Protein AF-A0A2V3IE99-F1 (afdb_monomer)

Structure (mmCIF, N/CA/C/O backbone):
data_AF-A0A2V3IE99-F1
#
_entry.id   AF-A0A2V3IE99-F1
#
loop_
_atom_site.group_PDB
_atom_site.id
_atom_site.type_symbol
_atom_site.label_atom_id
_atom_site.label_alt_id
_atom_site.label_comp_id
_atom_site.label_asym_id
_atom_site.label_entity_id
_atom_site.label_seq_id
_atom_site.pdbx_PDB_ins_code
_atom_site.Cartn_x
_atom_site.Cartn_y
_atom_site.Cartn_z
_atom_site.occupancy
_atom_site.B_iso_or_equiv
_atom_site.auth_seq_id
_atom_site.auth_comp_id
_atom_site.auth_asym_id
_atom_site.auth_atom_id
_atom_site.pdbx_PDB_model_num
ATOM 1 N N . MET A 1 1 ? 14.591 -13.884 -12.142 1.00 89.19 1 MET A N 1
ATOM 2 C CA . MET A 1 1 ? 15.576 -12.798 -11.941 1.00 89.19 1 MET A CA 1
ATOM 3 C C . MET A 1 1 ? 14.823 -11.550 -11.513 1.00 89.19 1 MET A C 1
ATOM 5 O O . MET A 1 1 ? 13.738 -11.332 -12.037 1.00 89.19 1 MET A O 1
ATOM 9 N N . THR A 1 2 ? 15.370 -10.765 -10.587 1.00 94.44 2 THR A N 1
ATOM 10 C CA . THR A 1 2 ? 14.828 -9.466 -10.151 1.00 94.44 2 THR A CA 1
ATOM 11 C C . THR A 1 2 ? 15.931 -8.410 -10.246 1.00 94.44 2 THR A C 1
ATOM 13 O O . THR A 1 2 ? 17.112 -8.740 -10.157 1.00 94.44 2 THR A O 1
ATOM 16 N N . THR A 1 3 ? 15.567 -7.153 -10.496 1.00 94.56 3 THR A N 1
ATOM 17 C CA . THR A 1 3 ? 16.502 -6.020 -10.496 1.00 94.56 3 THR A CA 1
ATOM 18 C C . THR A 1 3 ? 15.743 -4.740 -10.170 1.00 94.56 3 THR A C 1
ATOM 20 O O . THR A 1 3 ? 14.619 -4.570 -10.636 1.00 94.56 3 THR A O 1
ATOM 23 N N . ASN A 1 4 ? 16.376 -3.839 -9.419 1.00 93.69 4 ASN A N 1
ATOM 24 C CA . ASN A 1 4 ? 15.880 -2.474 -9.215 1.00 93.69 4 ASN A CA 1
ATOM 25 C C . ASN A 1 4 ? 16.370 -1.519 -10.319 1.00 93.69 4 ASN A C 1
ATOM 27 O O . ASN A 1 4 ? 15.838 -0.428 -10.472 1.00 93.69 4 ASN A O 1
ATOM 31 N N . HIS A 1 5 ? 17.390 -1.929 -11.082 1.00 93.00 5 HIS A N 1
ATOM 32 C CA . HIS A 1 5 ? 18.068 -1.110 -12.087 1.00 93.00 5 HIS A CA 1
ATOM 33 C C . HIS A 1 5 ? 18.099 -1.851 -13.426 1.00 93.00 5 HIS A C 1
ATOM 35 O O . HIS A 1 5 ? 19.100 -2.483 -13.785 1.00 93.00 5 HIS A O 1
ATOM 41 N N . MET A 1 6 ? 16.973 -1.852 -14.147 1.00 91.62 6 MET A N 1
ATOM 42 C CA . MET A 1 6 ? 16.871 -2.520 -15.452 1.00 91.62 6 MET A CA 1
ATOM 43 C C . MET A 1 6 ? 17.767 -1.851 -16.504 1.00 91.62 6 MET A C 1
ATOM 45 O O . MET A 1 6 ? 18.299 -2.536 -17.374 1.00 91.62 6 MET A O 1
ATOM 49 N N . GLU A 1 7 ? 17.991 -0.544 -16.391 1.00 92.31 7 GLU A N 1
ATOM 50 C CA . GLU A 1 7 ? 18.817 0.269 -17.286 1.00 92.31 7 GLU A CA 1
ATOM 51 C C . GLU A 1 7 ? 20.304 -0.103 -17.264 1.00 92.31 7 GLU A C 1
ATOM 53 O O . GLU A 1 7 ? 21.033 0.199 -18.204 1.00 92.31 7 GLU A O 1
ATOM 58 N N . ARG A 1 8 ? 20.758 -0.777 -16.200 1.00 93.69 8 ARG A N 1
ATOM 59 C CA . ARG A 1 8 ? 22.151 -1.223 -16.049 1.00 93.69 8 ARG A CA 1
ATOM 60 C C . ARG A 1 8 ? 22.391 -2.632 -16.585 1.00 93.69 8 ARG A C 1
ATOM 62 O O . ARG A 1 8 ? 23.527 -3.097 -16.565 1.00 93.69 8 ARG A O 1
ATOM 69 N N . LEU A 1 9 ? 21.340 -3.334 -17.016 1.00 92.56 9 LEU A N 1
ATOM 70 C CA . LEU A 1 9 ? 21.465 -4.693 -17.533 1.00 92.56 9 LEU A CA 1
ATOM 71 C C . LEU A 1 9 ? 21.887 -4.694 -19.001 1.00 92.56 9 LEU A C 1
ATOM 73 O O . LEU A 1 9 ? 21.325 -3.988 -19.835 1.00 92.56 9 LEU A O 1
ATOM 77 N N . GLU A 1 10 ? 22.832 -5.571 -19.330 1.00 94.12 10 GLU A N 1
ATOM 78 C CA . GLU A 1 10 ? 23.215 -5.829 -20.713 1.00 94.12 10 GLU A CA 1
ATOM 79 C C . GLU A 1 10 ? 22.040 -6.440 -21.497 1.00 94.12 10 GLU A C 1
ATOM 81 O O .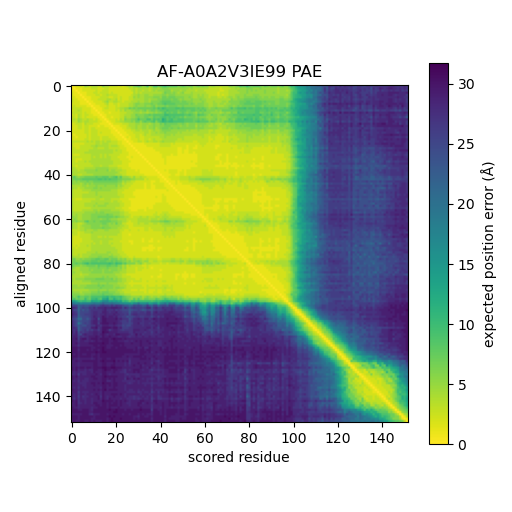 GLU A 1 10 ? 21.368 -7.371 -21.037 1.00 94.12 10 GLU A O 1
ATOM 86 N N . SER A 1 11 ? 21.820 -5.969 -22.726 1.00 91.12 11 SER A N 1
ATOM 87 C CA . SER A 1 11 ? 20.744 -6.454 -23.601 1.00 91.12 11 SER A CA 1
ATOM 88 C C . SER A 1 11 ? 20.835 -7.962 -23.876 1.00 91.12 11 SER A C 1
ATOM 90 O O . 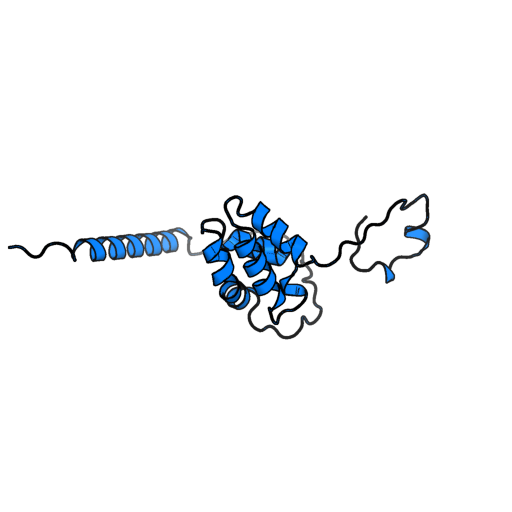SER A 1 11 ? 19.809 -8.647 -23.947 1.00 91.12 11 SER A O 1
ATOM 92 N N . ALA A 1 12 ? 22.053 -8.509 -23.949 1.00 92.62 12 ALA A N 1
ATOM 93 C CA . ALA A 1 12 ? 22.298 -9.935 -24.136 1.00 92.62 12 ALA A CA 1
ATOM 94 C C . ALA A 1 12 ? 21.798 -10.792 -22.963 1.00 92.62 12 ALA A C 1
ATOM 96 O O . ALA A 1 12 ? 21.485 -11.967 -23.166 1.00 92.62 12 ALA A O 1
ATOM 97 N N . LEU A 1 13 ? 21.691 -10.231 -21.752 1.00 91.69 13 LEU A N 1
ATOM 98 C CA . LEU A 1 13 ? 21.189 -10.940 -20.576 1.00 91.69 13 LEU A CA 1
ATOM 99 C C . LEU A 1 13 ? 19.662 -11.088 -20.599 1.00 91.69 13 LEU A C 1
ATOM 101 O O . LEU A 1 13 ? 19.139 -12.098 -20.136 1.00 91.69 13 LEU A O 1
ATOM 105 N N . ILE A 1 14 ? 18.955 -10.112 -21.173 1.00 93.19 14 ILE A N 1
ATOM 106 C CA . ILE A 1 14 ? 17.487 -10.024 -21.136 1.00 93.19 14 ILE A CA 1
ATOM 107 C C . ILE A 1 14 ? 16.799 -10.434 -22.445 1.00 93.19 14 ILE A C 1
ATOM 109 O O . ILE A 1 14 ? 15.573 -10.359 -22.535 1.00 93.19 14 ILE A O 1
ATOM 113 N N . ARG A 1 15 ? 17.550 -10.837 -23.477 1.00 92.75 15 ARG A N 1
ATOM 114 C CA . ARG A 1 15 ? 16.985 -11.272 -24.766 1.00 92.75 15 ARG A CA 1
ATOM 115 C C . ARG A 1 15 ? 16.103 -12.526 -24.638 1.00 92.75 15 ARG A C 1
ATOM 117 O O . ARG A 1 15 ? 16.242 -13.309 -23.694 1.00 92.75 15 ARG A O 1
ATOM 124 N N . GLY A 1 16 ? 15.254 -12.748 -25.643 1.00 93.81 16 GLY A N 1
ATOM 125 C CA . GLY A 1 16 ? 14.422 -13.953 -25.745 1.00 93.81 16 GLY A CA 1
ATOM 126 C C . GLY A 1 16 ? 15.254 -15.240 -25.677 1.00 93.81 16 GLY A C 1
ATOM 127 O O . GLY A 1 16 ? 16.368 -15.300 -26.216 1.00 93.81 16 GLY A O 1
ATOM 128 N N . GLY A 1 17 ? 14.737 -16.238 -24.955 1.00 93.81 17 GLY A N 1
ATOM 129 C CA . GLY A 1 17 ? 15.443 -17.480 -24.629 1.00 93.81 17 GLY A CA 1
ATOM 130 C C . GLY A 1 17 ? 16.324 -17.412 -23.374 1.00 93.81 17 GLY A C 1
ATOM 131 O O . GLY A 1 17 ? 16.842 -18.440 -22.950 1.00 93.81 17 GLY A O 1
ATOM 132 N N . ARG A 1 18 ? 16.506 -16.229 -22.766 1.00 94.38 18 ARG A N 1
ATOM 133 C CA . ARG A 1 18 ? 17.058 -16.077 -21.403 1.00 94.38 18 ARG A CA 1
ATOM 134 C C . ARG A 1 18 ? 16.017 -15.531 -20.431 1.00 94.38 18 ARG A C 1
ATOM 136 O O . ARG A 1 18 ? 15.906 -16.022 -19.312 1.00 94.38 18 ARG A O 1
ATOM 143 N N . VAL A 1 19 ? 15.262 -14.518 -20.861 1.00 94.12 19 VAL A N 1
ATOM 144 C CA . VAL A 1 19 ? 14.149 -13.936 -20.101 1.00 94.12 19 VAL A CA 1
ATOM 145 C C . VAL A 1 19 ? 12.944 -13.795 -21.025 1.00 94.12 19 VAL A C 1
ATOM 147 O O . VAL A 1 19 ? 12.944 -12.947 -21.915 1.00 94.12 19 VAL A O 1
ATOM 150 N N . ASP A 1 20 ? 11.908 -14.600 -20.792 1.00 93.88 20 ASP A N 1
ATOM 151 C CA . ASP A 1 20 ? 10.737 -14.655 -21.680 1.00 93.88 20 ASP A CA 1
ATOM 152 C C . ASP A 1 20 ? 9.610 -13.701 -21.267 1.00 93.88 20 ASP A C 1
ATOM 154 O O . ASP A 1 20 ? 8.803 -13.285 -22.096 1.00 93.88 20 ASP A O 1
ATOM 158 N N . ARG A 1 21 ? 9.540 -13.331 -19.983 1.00 94.00 21 ARG A N 1
ATOM 159 C CA . ARG A 1 21 ? 8.550 -12.382 -19.457 1.00 94.00 21 ARG A CA 1
ATOM 160 C C . ARG A 1 21 ? 9.196 -11.401 -18.496 1.00 94.00 21 ARG A C 1
ATOM 162 O O . ARG A 1 21 ? 10.110 -11.751 -17.752 1.00 94.00 21 ARG A O 1
ATOM 169 N N . ARG A 1 22 ? 8.689 -10.172 -18.506 1.00 93.00 22 ARG A N 1
ATOM 170 C CA . ARG A 1 22 ? 9.119 -9.091 -17.621 1.00 93.00 22 ARG A CA 1
ATOM 171 C C . ARG A 1 22 ? 7.882 -8.456 -17.012 1.00 93.00 22 ARG A C 1
ATOM 173 O O . ARG A 1 22 ? 6.919 -8.189 -17.725 1.00 93.00 22 ARG A O 1
ATOM 180 N N . PHE A 1 23 ? 7.933 -8.222 -15.711 1.00 95.44 23 PHE A N 1
ATOM 181 C CA . PHE A 1 23 ? 6.878 -7.554 -14.965 1.00 95.44 23 PHE A CA 1
ATOM 182 C C . PHE A 1 23 ? 7.514 -6.419 -14.177 1.00 95.44 23 PHE A C 1
ATOM 184 O O . PHE A 1 23 ? 8.540 -6.623 -13.527 1.00 95.44 23 PHE A O 1
ATOM 191 N N . HIS A 1 24 ? 6.929 -5.231 -14.286 1.00 94.94 24 HIS A N 1
ATOM 192 C CA . HIS A 1 24 ? 7.338 -4.076 -13.505 1.00 94.94 24 HIS A CA 1
ATOM 193 C C . HIS A 1 24 ? 6.536 -4.054 -12.205 1.00 94.94 24 HIS A C 1
ATOM 195 O O . HIS A 1 24 ? 5.307 -4.117 -12.240 1.00 94.94 24 HIS A O 1
ATOM 201 N N . PHE A 1 25 ? 7.239 -3.989 -11.079 1.00 93.62 25 PHE A N 1
ATOM 202 C CA . PHE A 1 25 ? 6.643 -3.844 -9.757 1.00 93.62 25 PHE A CA 1
ATOM 203 C C . PHE A 1 25 ? 6.871 -2.406 -9.308 1.00 93.62 25 PHE A C 1
ATOM 205 O O . PHE A 1 25 ? 7.963 -2.066 -8.865 1.00 93.62 25 PHE A O 1
ATOM 212 N N . ASP A 1 26 ? 5.851 -1.576 -9.501 1.00 93.12 26 ASP A N 1
ATOM 213 C CA . ASP A 1 26 ? 5.876 -0.163 -9.128 1.00 93.12 26 ASP A CA 1
ATOM 214 C C . ASP A 1 26 ? 5.370 0.043 -7.692 1.00 93.12 26 ASP A C 1
ATOM 216 O O . ASP A 1 26 ? 4.856 -0.883 -7.052 1.00 93.12 26 ASP A O 1
ATOM 220 N N . TRP A 1 27 ? 5.476 1.277 -7.207 1.00 95.00 27 TRP A N 1
ATOM 221 C CA . TRP A 1 27 ? 4.857 1.710 -5.963 1.00 95.00 27 TRP A CA 1
ATOM 222 C C . TRP A 1 27 ? 3.342 1.461 -5.980 1.00 95.00 27 TRP A C 1
ATOM 224 O O . TRP A 1 27 ? 2.691 1.586 -7.024 1.00 95.00 27 TRP A O 1
ATOM 234 N N . PRO A 1 28 ? 2.747 1.117 -4.827 1.00 96.06 28 PRO A N 1
ATOM 235 C CA . PRO A 1 28 ? 1.329 0.823 -4.766 1.00 96.06 28 PRO A CA 1
ATOM 236 C C . PRO A 1 28 ? 0.484 2.074 -5.021 1.00 96.06 28 PRO A C 1
ATOM 238 O O . PRO A 1 28 ? 0.731 3.158 -4.494 1.00 96.06 28 PRO A O 1
ATOM 241 N N . SER A 1 29 ? -0.578 1.886 -5.795 1.00 96.25 29 SER A N 1
ATOM 242 C CA . SER A 1 29 ? -1.684 2.836 -5.891 1.00 96.25 29 SER A CA 1
ATOM 243 C C . SER A 1 29 ? -2.495 2.881 -4.594 1.00 96.25 29 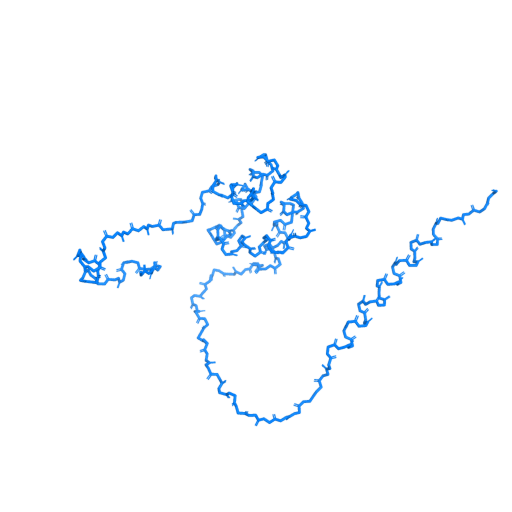SER A C 1
ATOM 245 O O . SER A 1 29 ? -2.512 1.929 -3.813 1.00 96.25 29 SER A O 1
ATOM 247 N N . GLU A 1 30 ? -3.257 3.956 -4.408 1.00 96.56 30 GLU A N 1
ATOM 248 C CA . GLU A 1 30 ? -4.148 4.131 -3.257 1.00 96.56 30 GLU A CA 1
ATOM 249 C C . GLU A 1 30 ? -5.121 2.951 -3.090 1.00 96.56 30 GLU A C 1
ATOM 251 O O . GLU A 1 30 ? -5.233 2.375 -2.012 1.00 96.56 30 GLU A O 1
ATOM 256 N N . ARG A 1 31 ? -5.729 2.478 -4.188 1.00 97.38 31 ARG A N 1
ATOM 257 C CA . ARG A 1 31 ? -6.602 1.289 -4.178 1.00 97.38 31 ARG A CA 1
ATOM 258 C C . ARG A 1 31 ? -5.875 0.012 -3.753 1.00 97.38 31 ARG A C 1
ATOM 260 O O . ARG A 1 31 ? -6.480 -0.865 -3.140 1.00 97.38 31 ARG A O 1
ATOM 267 N N . GLN A 1 32 ? -4.596 -0.139 -4.104 1.00 97.38 32 GLN A N 1
ATOM 268 C CA . GLN A 1 32 ? -3.801 -1.281 -3.645 1.00 97.38 32 GLN A CA 1
ATOM 269 C C . GLN A 1 32 ? -3.512 -1.183 -2.147 1.00 97.38 32 GLN A C 1
ATOM 271 O O . GLN A 1 32 ? -3.570 -2.211 -1.479 1.00 97.38 32 GLN A O 1
ATOM 276 N N . LEU A 1 33 ? -3.281 0.022 -1.614 1.00 97.88 33 LEU A N 1
ATOM 277 C CA . LEU A 1 33 ? -3.123 0.231 -0.173 1.00 97.88 33 LEU A CA 1
ATOM 278 C C . LEU A 1 33 ? -4.407 -0.058 0.600 1.00 97.88 33 LEU A C 1
ATOM 280 O O . LEU A 1 33 ? -4.349 -0.763 1.601 1.00 97.88 33 LEU A O 1
ATOM 284 N N . GLN A 1 34 ? -5.559 0.388 0.098 1.00 98.19 34 GLN A N 1
ATOM 285 C CA . GLN A 1 34 ? -6.864 0.063 0.684 1.00 98.19 34 GLN A CA 1
ATOM 286 C C . GLN A 1 34 ? -7.061 -1.458 0.774 1.00 98.19 34 GLN A C 1
ATOM 288 O O . GLN A 1 34 ? -7.368 -2.005 1.831 1.00 98.19 34 GLN A O 1
ATOM 293 N N . ARG A 1 35 ? -6.806 -2.180 -0.325 1.00 97.88 35 ARG A N 1
ATOM 294 C CA . ARG A 1 35 ? -6.911 -3.649 -0.354 1.00 97.88 35 ARG A CA 1
ATOM 295 C C . ARG A 1 35 ? -5.901 -4.336 0.562 1.00 97.88 35 ARG A C 1
ATOM 297 O O . ARG A 1 35 ? -6.229 -5.350 1.178 1.00 97.88 35 ARG A O 1
ATOM 304 N N . LEU A 1 36 ? -4.679 -3.813 0.632 1.00 97.31 36 LEU A N 1
ATOM 305 C CA . LEU A 1 36 ? -3.651 -4.325 1.530 1.00 97.31 36 LEU A CA 1
ATOM 306 C C . LEU A 1 36 ? -4.103 -4.174 2.986 1.00 97.31 36 LEU A C 1
ATOM 308 O O . LEU A 1 36 ? -4.071 -5.152 3.724 1.00 97.31 36 LEU A O 1
ATOM 312 N N . PHE A 1 37 ? -4.607 -3.000 3.362 1.00 98.00 37 PHE A N 1
ATOM 313 C CA . PHE A 1 37 ? -5.128 -2.720 4.697 1.00 98.00 37 PHE A CA 1
ATOM 314 C C . PHE A 1 37 ? -6.237 -3.700 5.104 1.00 98.00 37 PHE A C 1
ATOM 316 O O . PHE A 1 37 ? -6.140 -4.340 6.150 1.00 98.00 37 PHE A O 1
ATOM 323 N N . LEU A 1 38 ? -7.226 -3.920 4.231 1.00 97.12 38 LEU A N 1
ATOM 324 C CA . LEU A 1 38 ? -8.317 -4.881 4.458 1.00 97.12 38 LEU A CA 1
ATOM 325 C C . LEU A 1 38 ? -7.839 -6.342 4.561 1.00 97.12 38 LEU A C 1
ATOM 327 O O . LEU A 1 38 ? -8.530 -7.190 5.121 1.00 97.12 38 LEU A O 1
ATOM 331 N N . THR A 1 39 ? -6.648 -6.662 4.041 1.00 95.81 39 THR A N 1
ATOM 332 C CA . THR A 1 39 ? -6.054 -8.003 4.193 1.00 95.81 39 THR A CA 1
ATOM 333 C C . THR A 1 39 ? -5.521 -8.227 5.612 1.00 95.81 39 THR A C 1
ATOM 335 O O . THR A 1 39 ? -5.595 -9.349 6.118 1.00 95.81 39 THR A O 1
ATOM 338 N N . TYR A 1 40 ? -5.011 -7.173 6.259 1.00 95.38 40 TYR A N 1
ATOM 339 C CA . TYR A 1 40 ? -4.538 -7.209 7.647 1.00 95.38 40 TYR A CA 1
ATOM 340 C C . TYR A 1 40 ? -5.689 -7.049 8.647 1.00 95.38 40 TYR A C 1
ATOM 342 O O . TYR A 1 40 ? -5.744 -7.775 9.638 1.00 95.38 40 TYR A O 1
ATOM 350 N N . TYR A 1 41 ? -6.644 -6.166 8.352 1.00 96.06 41 TYR A N 1
ATOM 351 C CA . TYR A 1 41 ? -7.797 -5.877 9.200 1.00 96.06 41 TYR A CA 1
ATOM 352 C C . TYR A 1 41 ? -9.101 -6.281 8.506 1.00 96.06 41 TYR A C 1
ATOM 354 O O . TYR A 1 41 ? -9.770 -5.465 7.878 1.00 96.06 41 TYR A O 1
ATOM 362 N N . LYS A 1 42 ? -9.467 -7.562 8.625 1.00 94.06 42 LYS A N 1
ATOM 363 C CA . LYS A 1 42 ? -10.601 -8.156 7.888 1.00 94.06 42 LYS A CA 1
ATOM 364 C C . LYS A 1 42 ? -11.966 -7.557 8.230 1.00 94.06 42 LYS A C 1
ATOM 366 O O . LYS A 1 42 ? -12.850 -7.566 7.383 1.00 94.06 42 LYS A O 1
ATOM 371 N N . ASP A 1 43 ? -12.116 -7.048 9.450 1.00 94.06 43 ASP A N 1
ATOM 372 C CA . ASP A 1 43 ? -13.368 -6.466 9.947 1.00 94.06 43 ASP A CA 1
ATOM 373 C C . ASP A 1 43 ? -13.437 -4.938 9.748 1.00 94.06 43 ASP A C 1
ATOM 375 O O . ASP A 1 43 ? -14.374 -4.289 10.211 1.00 94.06 43 ASP A O 1
ATOM 379 N N . ALA A 1 44 ? -12.436 -4.337 9.093 1.00 96.44 44 ALA A N 1
ATOM 380 C CA . ALA A 1 44 ? -12.424 -2.906 8.812 1.00 96.44 44 ALA A CA 1
ATOM 381 C C . ALA A 1 44 ? -13.367 -2.541 7.653 1.00 96.44 44 ALA A C 1
ATOM 383 O O . ALA A 1 44 ? -13.561 -3.318 6.718 1.00 96.44 44 ALA A O 1
ATOM 384 N N . SER A 1 45 ? -13.928 -1.329 7.695 1.00 97.62 45 SER A N 1
ATOM 385 C CA . SER A 1 45 ? -14.736 -0.793 6.596 1.00 97.62 45 SER A CA 1
ATOM 386 C C . SER A 1 45 ? -13.865 -0.291 5.440 1.00 97.62 45 SER A C 1
ATOM 388 O O . SER A 1 45 ? -12.700 0.075 5.620 1.00 97.62 45 SER A O 1
ATOM 390 N N . GLU A 1 46 ? -14.448 -0.222 4.239 1.00 97.19 46 GLU A N 1
ATOM 391 C CA . GLU A 1 46 ? -13.787 0.376 3.068 1.00 97.19 46 GLU A CA 1
ATOM 392 C C . GLU A 1 46 ? -13.451 1.859 3.287 1.00 97.19 46 GLU A C 1
ATOM 394 O O . GLU A 1 46 ? -12.428 2.340 2.807 1.00 97.19 46 GLU A O 1
ATOM 399 N N . GLU A 1 47 ? -14.274 2.568 4.062 1.00 97.75 47 GLU A N 1
ATOM 400 C CA . GLU A 1 47 ? -14.056 3.967 4.442 1.00 97.75 47 GLU A CA 1
ATOM 401 C C . GLU A 1 47 ? -12.771 4.116 5.261 1.00 97.75 47 GLU A C 1
ATOM 403 O O . GLU A 1 47 ? -11.928 4.952 4.944 1.00 97.75 47 GLU A O 1
ATOM 408 N N . LEU A 1 48 ? -12.567 3.242 6.253 1.00 97.56 48 LEU A N 1
ATOM 409 C CA . LEU A 1 48 ? -11.361 3.254 7.078 1.00 97.56 48 LEU A CA 1
ATOM 410 C C . LEU A 1 48 ? -10.114 2.881 6.264 1.00 97.56 48 LEU A C 1
ATOM 412 O O . LEU A 1 48 ? -9.038 3.441 6.468 1.00 97.56 48 LEU A O 1
ATOM 416 N N . ALA A 1 49 ? -10.255 1.969 5.301 1.00 98.12 49 ALA A N 1
ATOM 417 C CA . ALA A 1 49 ? -9.180 1.640 4.373 1.00 98.12 49 ALA A CA 1
ATOM 418 C C . ALA A 1 49 ? -8.815 2.832 3.468 1.00 98.12 49 ALA A C 1
ATOM 420 O O . ALA A 1 49 ? -7.635 3.043 3.174 1.00 98.12 49 ALA A O 1
ATOM 421 N N . ALA A 1 50 ? -9.805 3.615 3.029 1.00 98.19 50 ALA A N 1
ATOM 422 C CA . ALA A 1 50 ? -9.584 4.838 2.261 1.00 98.19 50 ALA A CA 1
ATOM 423 C C . ALA A 1 50 ? -8.909 5.927 3.107 1.00 98.19 50 ALA A C 1
ATOM 425 O O . ALA A 1 50 ? -7.964 6.557 2.636 1.00 98.19 50 ALA A O 1
ATOM 426 N N . GLU A 1 51 ? -9.323 6.098 4.365 1.00 98.12 51 GLU A N 1
ATOM 427 C CA . GLU A 1 51 ? -8.662 6.999 5.316 1.00 98.12 51 GLU A CA 1
ATOM 428 C C . GLU A 1 51 ? -7.196 6.622 5.534 1.00 98.12 51 GLU A C 1
ATOM 430 O O . GLU A 1 51 ? -6.326 7.484 5.436 1.00 98.12 51 GLU A O 1
ATOM 435 N N . PHE A 1 52 ? -6.914 5.333 5.743 1.00 98.06 52 PHE A N 1
ATOM 436 C CA . PHE A 1 52 ? -5.552 4.815 5.837 1.00 98.06 52 PHE A CA 1
ATOM 437 C C . PHE A 1 52 ? -4.719 5.162 4.599 1.00 98.06 52 PHE A C 1
ATOM 439 O O . PHE A 1 52 ? -3.614 5.694 4.707 1.00 98.06 52 PHE A O 1
ATOM 446 N N . ALA A 1 53 ? -5.242 4.859 3.409 1.00 97.81 53 ALA A N 1
ATOM 447 C CA . ALA A 1 53 ? -4.512 5.091 2.173 1.00 97.81 53 ALA A CA 1
ATOM 448 C C . ALA A 1 53 ? -4.231 6.586 1.969 1.00 97.81 53 ALA A C 1
ATOM 450 O O . ALA A 1 53 ? -3.110 6.948 1.615 1.00 97.81 53 ALA A O 1
ATOM 451 N N . ARG A 1 54 ? -5.201 7.454 2.273 1.00 97.38 54 ARG A N 1
ATOM 452 C CA . ARG A 1 54 ? -5.021 8.907 2.243 1.00 97.38 54 ARG A CA 1
ATOM 453 C C . ARG A 1 54 ? -3.956 9.376 3.236 1.00 97.38 54 ARG A C 1
ATOM 455 O O . ARG A 1 54 ? -3.060 10.108 2.829 1.00 97.38 54 ARG A O 1
ATOM 462 N N . ALA A 1 55 ? -3.995 8.894 4.480 1.00 96.44 55 ALA A N 1
ATOM 463 C CA . ALA A 1 55 ? -3.005 9.231 5.503 1.00 96.44 55 ALA A CA 1
ATOM 464 C C . ALA A 1 55 ? -1.577 8.887 5.050 1.00 96.44 55 ALA A C 1
ATOM 466 O O . ALA A 1 55 ? -0.669 9.696 5.202 1.00 96.44 55 ALA A O 1
ATOM 467 N N . VAL A 1 56 ? -1.383 7.728 4.410 1.00 96.44 56 VAL A N 1
ATOM 468 C CA . VAL A 1 56 ? -0.083 7.323 3.848 1.00 96.44 56 VAL A CA 1
ATOM 469 C C . VAL A 1 56 ? 0.329 8.184 2.644 1.00 96.44 56 VAL A C 1
ATOM 471 O O . VAL A 1 56 ? 1.510 8.477 2.478 1.00 96.44 56 VAL A O 1
ATOM 474 N N . PHE A 1 57 ? -0.607 8.582 1.778 1.00 95.56 57 PHE A N 1
ATOM 475 C CA . PHE A 1 57 ? -0.307 9.396 0.590 1.00 95.56 57 PHE A CA 1
ATOM 476 C C . PHE A 1 57 ? 0.012 10.860 0.915 1.00 95.56 57 PHE A C 1
ATOM 478 O O . PHE A 1 57 ? 0.776 11.486 0.181 1.00 95.56 57 PHE A O 1
ATOM 485 N N . GLU A 1 58 ? -0.554 11.395 1.995 1.00 94.62 58 GLU A N 1
ATOM 486 C CA . GLU A 1 58 ? -0.315 12.763 2.471 1.00 94.62 58 GLU A CA 1
ATOM 487 C C . GLU A 1 58 ? 1.024 12.899 3.234 1.00 94.62 58 GLU A C 1
ATOM 489 O O . GLU A 1 58 ? 1.431 14.008 3.581 1.00 94.62 58 GLU A O 1
ATOM 494 N N . ARG A 1 59 ? 1.751 11.790 3.447 1.00 93.06 59 ARG A N 1
ATOM 495 C CA . ARG A 1 59 ? 3.031 11.766 4.166 1.00 93.06 59 ARG A CA 1
ATOM 496 C C . ARG A 1 59 ? 4.155 12.542 3.452 1.00 93.06 59 ARG A C 1
ATOM 498 O O . ARG A 1 59 ? 4.365 12.353 2.247 1.00 93.06 59 ARG A O 1
ATOM 505 N N . PRO A 1 60 ? 4.959 13.341 4.184 1.00 91.12 60 PRO A N 1
ATOM 506 C CA . PRO A 1 60 ? 6.075 14.103 3.616 1.00 91.12 60 PRO A CA 1
ATOM 507 C C . PRO A 1 60 ? 7.214 13.223 3.076 1.00 91.12 60 PRO A C 1
ATOM 509 O O . PRO A 1 60 ? 7.941 13.652 2.182 1.00 91.12 60 PRO A O 1
ATOM 512 N N . GLU A 1 61 ? 7.354 11.984 3.554 1.00 88.56 61 GLU A N 1
ATOM 513 C CA . GLU A 1 61 ? 8.363 11.020 3.092 1.00 88.56 61 GLU A CA 1
ATOM 514 C C . GLU A 1 61 ? 8.093 10.513 1.657 1.00 88.56 61 GLU A C 1
ATOM 516 O O . GLU A 1 61 ? 8.916 9.823 1.046 1.00 88.56 61 GLU A O 1
ATOM 521 N N . GLY A 1 62 ? 6.941 10.861 1.074 1.00 89.94 62 GLY A N 1
ATOM 522 C CA . GLY A 1 62 ? 6.669 10.679 -0.344 1.00 89.94 62 GLY A CA 1
ATOM 523 C C . GLY A 1 62 ? 6.583 9.210 -0.761 1.00 89.94 62 GLY A C 1
ATOM 524 O O . GLY A 1 62 ? 5.675 8.485 -0.364 1.00 89.94 62 GLY A O 1
ATOM 525 N N . ILE A 1 63 ? 7.430 8.781 -1.703 1.00 88.62 63 ILE A N 1
ATOM 526 C CA . ILE A 1 63 ? 7.399 7.400 -2.232 1.00 88.62 63 ILE A CA 1
ATOM 527 C C . ILE A 1 63 ? 7.869 6.364 -1.205 1.00 88.62 63 ILE A C 1
ATOM 529 O O . ILE A 1 63 ? 7.330 5.262 -1.182 1.00 88.62 63 ILE A O 1
ATOM 533 N N . GLU A 1 64 ? 8.782 6.726 -0.302 1.00 86.88 64 GLU A N 1
ATOM 534 C CA . GLU A 1 64 ? 9.314 5.796 0.704 1.00 86.88 64 GLU A CA 1
ATOM 535 C C . GLU A 1 64 ? 8.255 5.404 1.745 1.00 86.88 64 GLU A C 1
ATOM 537 O O . GLU A 1 64 ? 8.195 4.245 2.168 1.00 86.88 64 GLU A O 1
ATOM 542 N N . ALA A 1 65 ? 7.332 6.319 2.074 1.00 91.38 65 ALA A N 1
ATOM 543 C CA . ALA A 1 65 ? 6.166 6.007 2.906 1.00 91.38 65 ALA A CA 1
ATOM 544 C C . ALA A 1 65 ? 5.259 4.934 2.295 1.00 91.38 65 ALA A C 1
ATOM 546 O O . ALA A 1 65 ? 4.580 4.198 3.007 1.00 91.38 65 ALA A O 1
ATOM 547 N N . ARG A 1 66 ? 5.269 4.818 0.965 1.00 94.44 66 ARG A N 1
ATOM 548 C CA . ARG A 1 66 ? 4.423 3.894 0.206 1.00 94.44 66 ARG A CA 1
ATOM 549 C C . ARG A 1 66 ? 5.108 2.555 -0.062 1.00 94.44 66 ARG A C 1
ATOM 551 O O . ARG A 1 66 ? 4.513 1.688 -0.699 1.00 94.44 66 ARG A O 1
ATOM 558 N N . SER A 1 67 ? 6.331 2.347 0.427 1.00 94.38 67 SER A N 1
ATOM 559 C CA . SER A 1 67 ? 6.991 1.045 0.353 1.00 94.38 67 SER A CA 1
ATOM 560 C C . SER A 1 67 ? 6.189 -0.024 1.074 1.00 94.38 67 SER A C 1
ATOM 562 O O . SER A 1 67 ? 5.844 0.123 2.244 1.00 94.38 67 SER A O 1
ATOM 564 N N . ILE A 1 68 ? 5.955 -1.151 0.397 1.00 95.31 68 ILE A N 1
ATOM 565 C CA . ILE A 1 68 ? 5.273 -2.296 1.006 1.00 95.31 68 ILE A CA 1
ATOM 566 C C . ILE A 1 68 ? 6.022 -2.774 2.255 1.00 95.31 68 ILE A C 1
ATOM 568 O O . ILE A 1 68 ? 5.375 -3.173 3.214 1.00 95.31 68 ILE A O 1
ATOM 572 N N . ALA A 1 69 ? 7.355 -2.676 2.293 1.00 93.81 69 ALA A N 1
ATOM 573 C CA . ALA A 1 69 ? 8.132 -3.038 3.478 1.00 93.81 69 ALA A CA 1
ATOM 574 C C . ALA A 1 69 ? 7.851 -2.100 4.667 1.00 93.81 69 ALA A C 1
ATOM 576 O O . ALA A 1 69 ? 7.620 -2.568 5.780 1.00 93.81 69 ALA A O 1
ATOM 577 N N . THR A 1 70 ? 7.804 -0.787 4.425 1.00 94.75 70 THR A N 1
ATOM 578 C CA . THR A 1 70 ? 7.467 0.216 5.448 1.00 94.75 70 THR A CA 1
ATOM 579 C C . THR A 1 70 ? 6.057 -0.008 5.987 1.00 94.75 70 THR A C 1
ATOM 581 O O . THR A 1 70 ? 5.847 -0.055 7.196 1.00 94.75 70 THR A O 1
ATOM 584 N N . LEU A 1 71 ? 5.091 -0.230 5.095 1.00 96.12 71 LEU A N 1
ATOM 585 C CA . LEU A 1 71 ? 3.701 -0.480 5.479 1.00 96.12 71 LEU A CA 1
ATOM 586 C C . LEU A 1 71 ? 3.524 -1.813 6.209 1.00 96.12 71 LEU A C 1
ATOM 588 O O . LEU A 1 71 ? 2.725 -1.913 7.134 1.00 96.12 71 LEU A O 1
ATOM 592 N N . GLN A 1 72 ? 4.294 -2.837 5.846 1.00 95.25 72 GLN A N 1
ATOM 593 C CA . GLN A 1 72 ? 4.327 -4.084 6.604 1.00 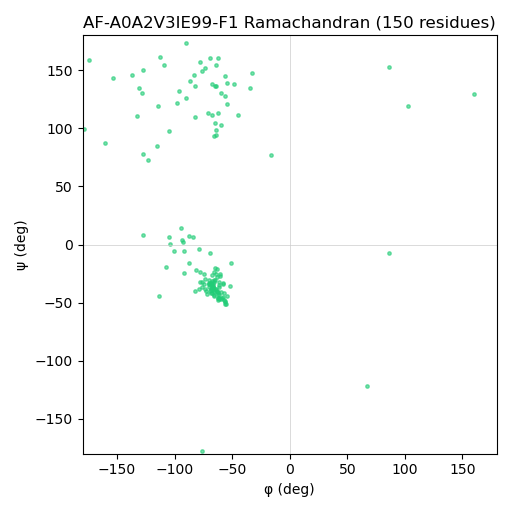95.25 72 GLN A CA 1
ATOM 594 C C . GLN A 1 72 ? 4.815 -3.856 8.033 1.00 95.25 72 GLN A C 1
ATOM 596 O O . GLN A 1 72 ? 4.209 -4.385 8.962 1.00 95.25 72 GLN A O 1
ATOM 601 N N . GLN A 1 73 ? 5.863 -3.051 8.220 1.00 94.94 73 GLN A N 1
ATOM 602 C CA . GLN A 1 73 ? 6.365 -2.721 9.551 1.00 94.94 73 GLN A CA 1
ATOM 603 C C . GLN A 1 73 ? 5.322 -1.956 10.379 1.00 94.94 73 GLN A C 1
ATOM 605 O O . GLN A 1 73 ? 5.123 -2.278 11.549 1.00 94.94 73 GLN A O 1
ATOM 610 N N . LEU A 1 74 ? 4.597 -1.022 9.755 1.00 96.38 74 LEU A N 1
ATOM 611 C CA . LEU A 1 74 ? 3.466 -0.320 10.366 1.00 96.38 74 LEU A CA 1
ATOM 612 C C . LEU A 1 74 ? 2.386 -1.300 10.854 1.00 96.38 74 LEU A C 1
ATOM 614 O O . LEU A 1 74 ? 1.946 -1.227 11.999 1.00 96.38 74 LEU A O 1
ATOM 618 N N . PHE A 1 75 ? 1.987 -2.268 10.025 1.00 96.62 75 PHE A N 1
ATOM 619 C CA . PHE A 1 75 ? 0.988 -3.261 10.432 1.00 96.62 75 PHE A CA 1
ATOM 620 C C . PHE A 1 75 ? 1.490 -4.213 11.516 1.00 96.62 75 PHE A C 1
ATOM 622 O O . PHE A 1 75 ? 0.709 -4.636 12.362 1.00 96.62 75 PHE A O 1
ATOM 629 N N . VAL A 1 76 ? 2.781 -4.551 11.516 1.00 95.06 76 VAL A N 1
ATOM 630 C CA . VAL A 1 76 ? 3.384 -5.348 12.593 1.00 95.06 76 VAL A CA 1
ATOM 631 C C . VAL A 1 76 ? 3.369 -4.574 13.910 1.00 95.06 76 VAL A C 1
ATOM 633 O O . VAL A 1 76 ? 3.074 -5.169 14.945 1.00 95.06 76 VAL A O 1
ATOM 636 N N . TYR A 1 77 ? 3.629 -3.266 13.874 1.00 95.31 77 TYR A N 1
ATOM 637 C CA . TYR A 1 77 ? 3.584 -2.398 15.050 1.00 95.31 77 TYR A CA 1
ATOM 638 C C . TYR A 1 77 ? 2.173 -2.336 15.665 1.00 95.31 77 TYR A C 1
ATOM 640 O O . TYR A 1 77 ? 2.016 -2.502 16.871 1.00 95.31 77 TYR A O 1
ATOM 648 N N . PHE A 1 78 ? 1.134 -2.222 14.831 1.00 96.06 78 PHE A N 1
ATOM 649 C CA . PHE A 1 78 ? -0.273 -2.145 15.257 1.00 96.06 78 PHE A CA 1
ATOM 650 C C . PHE A 1 78 ? -1.017 -3.498 15.279 1.00 96.06 78 PHE A C 1
ATOM 652 O O . PHE A 1 78 ? -2.242 -3.540 15.404 1.00 96.06 78 PHE A O 1
ATOM 659 N N . ARG A 1 79 ? -0.306 -4.632 15.214 1.00 93.50 79 ARG A N 1
ATOM 660 C CA . ARG A 1 79 ? -0.902 -5.970 14.997 1.00 93.50 79 ARG A CA 1
ATOM 661 C C . ARG A 1 79 ? -1.911 -6.434 16.058 1.00 93.50 79 ARG A C 1
ATOM 663 O O . ARG A 1 79 ? -2.725 -7.308 15.786 1.00 93.50 79 ARG A O 1
ATOM 670 N N . GLU A 1 80 ? -1.802 -5.912 17.278 1.00 92.44 80 GLU A N 1
ATOM 671 C CA . GLU A 1 80 ? -2.651 -6.257 18.432 1.00 92.44 80 GLU A CA 1
ATOM 672 C C . GLU A 1 80 ? -3.674 -5.155 18.750 1.00 92.44 80 GLU A C 1
ATOM 674 O O . GLU A 1 80 ? -4.397 -5.233 19.742 1.00 92.44 80 GLU A O 1
ATOM 679 N N . THR A 1 81 ? -3.752 -4.134 17.896 1.00 93.88 81 THR A N 1
ATOM 680 C CA . THR A 1 81 ? -4.671 -3.003 18.037 1.00 93.88 81 THR A CA 1
ATOM 681 C C . THR A 1 81 ? -5.775 -3.059 16.979 1.00 93.88 81 THR A C 1
ATOM 683 O O . THR A 1 81 ? -5.591 -3.667 15.920 1.00 93.88 81 THR A O 1
ATOM 686 N N . PRO A 1 82 ? -6.950 -2.463 17.237 1.00 95.69 82 PRO A N 1
ATOM 687 C CA . PRO A 1 82 ? -7.995 -2.360 16.229 1.00 95.69 82 PRO A CA 1
ATOM 688 C C . PRO A 1 82 ? -7.544 -1.498 15.044 1.00 95.69 82 PRO A C 1
ATOM 690 O O . PRO A 1 82 ? -6.741 -0.578 15.176 1.00 95.69 82 PRO A O 1
ATOM 693 N N . ALA A 1 83 ? -8.152 -1.744 13.883 1.00 95.81 83 ALA A N 1
ATOM 694 C CA . ALA A 1 83 ? -7.826 -1.067 12.627 1.00 95.81 83 ALA A CA 1
ATOM 695 C C . ALA A 1 83 ? -7.826 0.468 12.735 1.00 95.81 83 ALA A C 1
ATOM 697 O O . ALA A 1 83 ? -7.000 1.136 12.122 1.00 95.81 83 ALA A O 1
ATOM 698 N N . LYS A 1 84 ? -8.739 1.025 13.539 1.00 96.94 84 LYS A N 1
ATOM 699 C CA . LYS A 1 84 ? -8.866 2.471 13.748 1.00 96.94 84 LYS A CA 1
ATOM 700 C C . LYS A 1 84 ? -7.619 3.077 14.393 1.00 96.94 84 LYS A C 1
ATOM 702 O O . LYS A 1 84 ? -7.191 4.150 13.979 1.00 96.94 84 LYS A O 1
ATOM 707 N N . ASP A 1 85 ? -7.022 2.376 15.351 1.00 96.06 85 ASP A N 1
ATOM 708 C CA . ASP A 1 85 ? -5.833 2.851 16.059 1.00 96.06 85 ASP A CA 1
ATOM 709 C C . ASP A 1 85 ? -4.617 2.844 15.127 1.00 96.06 85 ASP A C 1
ATOM 711 O O . ASP A 1 85 ? -3.815 3.770 15.162 1.00 96.06 85 ASP A O 1
ATOM 715 N N . CYS A 1 86 ? -4.543 1.879 14.203 1.00 96.44 86 CYS A N 1
ATOM 716 C CA . CYS A 1 86 ? -3.522 1.863 13.157 1.00 96.44 86 CYS A CA 1
ATOM 717 C C . CYS A 1 86 ? -3.599 3.087 12.232 1.00 96.44 86 CYS A C 1
ATOM 719 O O . CYS A 1 86 ? -2.556 3.567 11.800 1.00 96.44 86 CYS A O 1
ATOM 721 N N . VAL A 1 87 ? -4.802 3.583 11.905 1.00 97.06 87 VAL A N 1
ATOM 722 C CA . VAL A 1 87 ? -4.975 4.775 11.050 1.00 97.06 87 VAL A CA 1
ATOM 723 C C . VAL A 1 87 ? -4.578 6.047 11.793 1.00 97.06 87 VAL A C 1
ATOM 725 O O . VAL A 1 87 ? -3.883 6.892 11.236 1.00 97.06 87 VAL A O 1
ATOM 728 N N . VAL A 1 88 ? -4.976 6.171 13.060 1.00 96.69 88 VAL A N 1
ATOM 729 C CA . VAL A 1 88 ? -4.611 7.322 13.902 1.00 96.69 88 VAL A CA 1
ATOM 730 C C . VAL A 1 88 ? -3.108 7.340 14.197 1.00 96.69 88 VAL A C 1
ATOM 732 O O . VAL A 1 88 ? -2.494 8.401 14.220 1.00 96.69 88 VAL A O 1
ATOM 735 N N . GLY A 1 89 ? -2.506 6.167 14.387 1.00 94.88 89 GLY A N 1
ATOM 736 C CA . GLY A 1 89 ? -1.095 6.007 14.721 1.00 94.88 89 GLY A CA 1
ATOM 737 C C . GLY A 1 89 ? -0.133 6.022 13.529 1.00 94.88 89 GLY A C 1
ATOM 738 O O . GLY A 1 89 ? 1.056 5.774 13.725 1.00 94.88 89 GLY A O 1
ATOM 739 N N . VAL A 1 90 ? -0.604 6.301 12.303 1.00 95.25 90 VAL A N 1
ATOM 740 C CA . VAL A 1 90 ? 0.279 6.424 11.127 1.00 95.25 90 VAL A CA 1
ATOM 741 C C . VAL A 1 90 ? 1.348 7.482 11.388 1.00 95.25 90 VAL A C 1
ATOM 743 O O . VAL A 1 90 ? 2.533 7.194 11.246 1.00 95.25 90 VAL A O 1
ATOM 746 N N . ASP A 1 91 ? 0.953 8.679 11.820 1.00 93.19 91 ASP A N 1
ATOM 747 C CA . ASP A 1 91 ? 1.896 9.783 12.006 1.00 93.19 91 ASP A CA 1
ATOM 748 C C . ASP A 1 91 ? 2.949 9.470 13.074 1.00 93.19 91 ASP A C 1
ATOM 750 O O . ASP A 1 91 ? 4.144 9.621 12.816 1.00 93.19 91 ASP A O 1
ATOM 754 N N . GLU A 1 92 ? 2.517 8.932 14.218 1.00 92.44 92 GLU A N 1
ATOM 755 C CA . GLU A 1 92 ? 3.402 8.497 15.305 1.00 92.44 92 GLU A CA 1
ATOM 756 C C . GLU A 1 92 ? 4.413 7.449 14.826 1.00 92.44 92 GLU A C 1
ATOM 758 O O . GLU A 1 92 ? 5.607 7.538 15.122 1.00 92.44 92 GLU A O 1
ATOM 763 N N . PHE A 1 93 ? 3.954 6.454 14.061 1.00 94.12 93 PHE A N 1
ATOM 764 C CA . PHE A 1 93 ? 4.831 5.409 13.550 1.00 94.12 93 PHE A CA 1
ATOM 765 C C . PHE A 1 93 ? 5.947 5.993 12.680 1.00 94.12 93 PHE A C 1
ATOM 767 O O . PHE A 1 93 ? 7.114 5.632 12.863 1.00 94.12 93 PHE A O 1
ATOM 774 N N . PHE A 1 94 ? 5.600 6.898 11.761 1.00 92.62 94 PHE A N 1
ATOM 775 C CA . PHE A 1 94 ? 6.562 7.532 10.865 1.00 92.62 94 PHE A CA 1
ATOM 776 C C . PHE A 1 94 ? 7.520 8.466 11.612 1.00 92.62 94 PHE A C 1
ATOM 778 O O . PHE A 1 94 ? 8.723 8.411 11.367 1.00 92.62 94 PHE A O 1
ATOM 785 N N . GLU A 1 95 ? 7.037 9.253 12.572 1.00 90.50 95 GLU A N 1
ATOM 786 C CA . GLU A 1 95 ? 7.897 10.095 13.414 1.00 90.50 95 GLU A CA 1
ATOM 787 C C . GLU A 1 95 ? 8.916 9.266 14.208 1.00 90.50 95 GLU A C 1
ATOM 789 O O . GLU A 1 95 ? 10.090 9.630 14.295 1.00 90.50 95 GLU A O 1
ATOM 794 N N . MET A 1 96 ? 8.492 8.121 14.743 1.00 88.50 96 MET A N 1
ATOM 795 C CA . MET A 1 96 ? 9.332 7.255 15.568 1.00 88.50 96 MET A CA 1
ATOM 796 C C . MET A 1 96 ? 10.347 6.437 14.755 1.00 88.50 96 MET A C 1
ATOM 798 O O . MET A 1 96 ? 11.465 6.217 15.221 1.00 88.50 96 MET A O 1
ATOM 802 N N . HIS A 1 97 ? 9.974 5.969 13.559 1.00 82.44 97 HIS A N 1
ATOM 803 C CA . HIS A 1 97 ? 10.773 4.998 12.794 1.00 82.44 97 HIS A CA 1
ATOM 804 C C . HIS A 1 97 ? 11.470 5.587 11.562 1.00 82.44 97 HIS A C 1
ATOM 806 O O . HIS A 1 97 ? 12.426 4.992 11.066 1.00 82.44 97 HIS A O 1
ATOM 812 N N . LEU A 1 98 ? 11.009 6.736 11.066 1.00 77.00 98 LEU A N 1
ATOM 813 C CA . LEU A 1 98 ? 11.547 7.429 9.890 1.00 77.00 98 LEU A CA 1
ATOM 814 C C . LEU A 1 98 ? 11.890 8.900 10.178 1.00 77.00 98 LEU A C 1
ATOM 816 O O . LEU A 1 98 ? 12.234 9.623 9.241 1.00 77.00 98 LEU A O 1
ATOM 820 N N . GLY A 1 99 ? 11.824 9.309 11.458 1.00 63.94 99 GLY A N 1
ATOM 821 C CA . GLY A 1 99 ? 12.000 10.674 11.957 1.00 63.94 99 GLY A CA 1
ATOM 822 C C . GLY A 1 99 ? 13.023 11.494 11.176 1.00 63.94 99 GLY A C 1
ATOM 823 O O . GLY A 1 99 ? 14.094 10.989 10.850 1.00 63.94 99 GLY A O 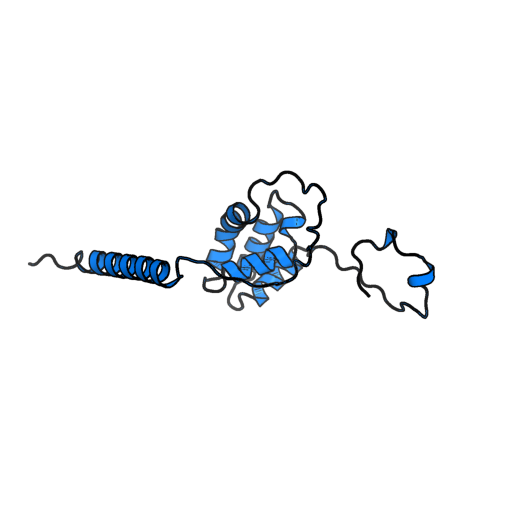1
ATOM 824 N N . THR A 1 100 ? 12.640 12.741 10.875 1.00 57.91 100 THR A N 1
ATOM 825 C CA . THR A 1 100 ? 13.247 13.727 9.961 1.00 57.91 100 THR A CA 1
ATOM 826 C C . THR A 1 100 ? 14.685 13.409 9.556 1.00 57.91 100 THR A C 1
ATOM 828 O O . THR A 1 100 ? 15.637 14.005 10.058 1.00 57.91 100 THR A O 1
ATOM 831 N N . SER A 1 101 ? 14.856 12.457 8.646 1.00 46.00 101 SER A N 1
ATOM 832 C CA . SER A 1 101 ? 16.159 12.168 8.073 1.00 46.00 101 SER A CA 1
ATOM 833 C C . SER A 1 101 ? 16.241 12.883 6.737 1.00 46.00 101 SER A C 1
ATOM 835 O O . SER A 1 101 ? 15.408 12.701 5.848 1.00 46.00 101 SER A O 1
ATOM 837 N N . ASP A 1 102 ? 17.249 13.748 6.642 1.00 48.41 102 ASP A N 1
ATOM 838 C CA . ASP A 1 102 ? 17.817 14.232 5.393 1.00 48.41 102 ASP A CA 1
ATOM 839 C C . ASP A 1 102 ? 17.770 13.155 4.293 1.00 48.41 102 ASP A C 1
ATOM 841 O O . ASP A 1 102 ? 17.908 11.961 4.590 1.00 48.41 102 ASP A O 1
ATOM 845 N N . PRO A 1 103 ? 17.607 13.551 3.013 1.00 46.34 103 PRO A N 1
ATOM 846 C CA . PRO A 1 103 ? 17.477 12.616 1.902 1.00 46.34 103 PRO A CA 1
ATOM 847 C C . PRO A 1 103 ? 18.573 11.547 1.967 1.00 46.34 103 PRO A C 1
ATOM 849 O O . PRO A 1 103 ? 19.728 11.887 2.240 1.00 46.34 103 PRO A O 1
ATOM 852 N N . PRO A 1 104 ? 18.249 10.267 1.699 1.00 44.06 104 PRO A N 1
ATOM 853 C CA . PRO A 1 104 ? 19.169 9.165 1.923 1.00 44.06 104 PRO A CA 1
ATOM 854 C C . PRO A 1 104 ? 20.429 9.372 1.085 1.00 44.06 104 PRO A C 1
ATOM 856 O O . PRO A 1 104 ? 20.458 9.142 -0.130 1.00 44.06 104 PRO A O 1
ATOM 859 N N . SER A 1 105 ? 21.501 9.818 1.741 1.00 41.88 105 SER A N 1
ATOM 860 C CA . SER A 1 105 ? 22.831 9.751 1.165 1.00 41.88 105 SER A CA 1
ATOM 861 C C . SER A 1 105 ? 23.131 8.268 0.954 1.00 41.88 105 SER A C 1
ATOM 863 O O . SER A 1 105 ? 23.144 7.461 1.880 1.00 41.88 105 SER A O 1
ATOM 865 N N . ARG A 1 106 ? 23.239 7.890 -0.323 1.00 49.47 106 ARG A N 1
ATOM 866 C CA . ARG A 1 106 ? 23.534 6.532 -0.783 1.00 49.47 106 ARG A CA 1
ATOM 867 C C . ARG A 1 106 ? 24.673 5.923 0.037 1.00 49.47 106 ARG A C 1
ATOM 869 O O . ARG A 1 106 ? 25.827 6.300 -0.133 1.00 49.47 106 ARG A O 1
ATOM 876 N N . GLY A 1 107 ? 24.339 4.917 0.834 1.00 34.88 107 GLY A N 1
ATOM 877 C CA . GLY A 1 107 ? 25.291 4.084 1.552 1.00 34.88 107 GLY A CA 1
ATOM 878 C C . GLY A 1 107 ? 24.610 2.788 1.952 1.00 34.88 107 GLY A C 1
ATOM 879 O O . GLY A 1 107 ? 24.030 2.686 3.023 1.00 34.88 107 GLY A O 1
ATOM 880 N N . VAL A 1 108 ? 24.637 1.801 1.058 1.00 37.06 108 VAL A N 1
ATOM 881 C CA . VAL A 1 108 ? 24.258 0.422 1.389 1.00 37.06 108 VAL A CA 1
ATOM 882 C C . VAL A 1 108 ? 25.150 -0.022 2.557 1.00 37.06 108 VAL A C 1
ATOM 884 O O . VAL A 1 108 ? 26.371 0.116 2.429 1.00 37.06 108 VAL A O 1
ATOM 887 N N . PRO A 1 109 ? 24.621 -0.540 3.678 1.00 33.47 109 PRO A N 1
ATOM 888 C CA . PRO A 1 109 ? 25.478 -1.070 4.722 1.00 33.47 109 PRO A CA 1
ATOM 889 C C . PRO A 1 109 ? 26.160 -2.327 4.175 1.00 33.47 109 PRO A C 1
ATOM 891 O O . PRO A 1 109 ? 25.523 -3.348 3.910 1.00 33.47 109 PRO A O 1
ATOM 894 N N . VAL A 1 110 ? 27.473 -2.235 3.963 1.00 35.75 110 VAL A N 1
ATOM 895 C CA . VAL A 1 110 ? 28.332 -3.394 3.731 1.00 35.75 110 VAL A CA 1
ATOM 896 C C . VAL A 1 110 ? 28.300 -4.209 5.018 1.00 35.75 110 VAL A C 1
ATOM 898 O O . VAL A 1 110 ? 28.914 -3.833 6.014 1.00 35.75 110 VAL A O 1
ATOM 901 N N . PHE A 1 111 ? 27.563 -5.320 5.011 1.00 28.28 111 PHE A N 1
ATOM 902 C CA . PHE A 1 111 ? 27.679 -6.340 6.046 1.00 28.28 111 PHE A CA 1
ATOM 903 C C . PHE A 1 111 ? 29.091 -6.928 5.974 1.00 28.28 111 PHE A C 1
ATOM 905 O O . PHE A 1 111 ? 29.372 -7.832 5.185 1.00 28.28 111 PHE A O 1
ATOM 912 N N . SER A 1 112 ? 29.999 -6.382 6.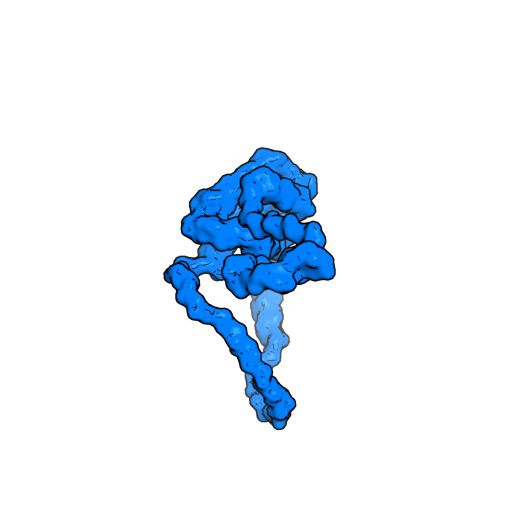780 1.00 28.58 112 SER A N 1
ATOM 913 C CA . SER A 1 112 ? 31.295 -6.996 7.029 1.00 28.58 112 SER A CA 1
ATOM 914 C C . SER A 1 112 ? 31.057 -8.239 7.885 1.00 28.58 112 SER A C 1
ATOM 916 O O . SER A 1 112 ? 30.580 -8.156 9.015 1.00 28.58 112 SER A O 1
ATOM 918 N N . GLN A 1 113 ? 31.319 -9.411 7.310 1.00 33.03 113 GLN A N 1
ATOM 919 C CA . GLN A 1 113 ? 31.342 -10.682 8.027 1.00 33.03 113 GLN A CA 1
ATOM 920 C C . GLN A 1 113 ? 32.499 -10.661 9.028 1.00 33.03 113 GLN A C 1
ATOM 922 O O . GLN A 1 113 ? 33.637 -10.990 8.690 1.00 33.03 113 GLN A O 1
ATOM 927 N N . GLU A 1 114 ? 32.212 -10.272 10.264 1.00 30.08 114 GLU A N 1
ATOM 928 C CA . GLU A 1 114 ? 33.185 -10.350 11.342 1.00 30.08 114 GLU A CA 1
ATOM 929 C C . GLU A 1 114 ? 33.193 -11.774 11.906 1.00 30.08 114 GLU A C 1
ATOM 931 O O . GLU A 1 114 ? 32.220 -12.276 12.479 1.00 30.08 114 GLU A O 1
ATOM 936 N N . LYS A 1 115 ? 34.301 -12.469 11.633 1.00 33.22 115 LYS A N 1
ATOM 937 C CA . LYS A 1 115 ? 34.564 -13.841 12.058 1.00 33.22 115 LYS A CA 1
ATOM 938 C C . LYS A 1 115 ? 34.410 -13.951 13.573 1.00 33.22 115 LYS A C 1
ATOM 940 O O . LYS A 1 115 ? 35.147 -13.327 14.330 1.00 33.22 115 LYS A O 1
ATOM 945 N N . ARG A 1 116 ? 33.500 -14.825 14.001 1.00 29.56 116 ARG A N 1
ATOM 946 C CA . ARG A 1 116 ? 33.418 -15.301 15.383 1.00 29.56 116 ARG A CA 1
ATOM 947 C C . ARG A 1 116 ? 34.685 -16.087 15.725 1.00 29.56 116 ARG A C 1
ATOM 949 O O . ARG A 1 116 ? 34.758 -17.274 15.428 1.00 29.56 116 ARG A O 1
ATOM 956 N N . ASN A 1 117 ? 35.632 -15.440 16.394 1.00 28.11 117 ASN A N 1
ATOM 957 C CA . ASN A 1 117 ? 36.637 -16.106 17.215 1.00 28.11 117 ASN A CA 1
ATOM 958 C C . ASN A 1 117 ? 36.382 -15.680 18.666 1.00 28.11 117 ASN A C 1
ATOM 960 O O . ASN A 1 117 ? 36.351 -14.490 18.968 1.00 28.11 117 ASN A O 1
ATOM 964 N N . GLY A 1 118 ? 36.099 -16.650 19.535 1.00 31.38 118 GLY A N 1
ATOM 965 C CA . GLY A 1 118 ? 35.652 -16.397 20.903 1.00 31.38 118 GLY A CA 1
ATOM 966 C C . GLY A 1 118 ? 36.745 -15.893 21.846 1.00 31.38 118 GLY A C 1
ATOM 967 O O . GLY A 1 118 ? 37.909 -16.239 21.684 1.00 31.38 118 GLY A O 1
ATOM 968 N N . SER A 1 119 ? 36.345 -15.128 22.863 1.00 28.91 119 SER A N 1
ATOM 969 C CA . SER A 1 119 ? 36.623 -15.389 24.285 1.00 28.91 119 SER A CA 1
ATOM 970 C C . SER A 1 119 ? 35.874 -14.366 25.157 1.00 28.91 119 SER A C 1
ATOM 972 O O . SER A 1 119 ? 35.432 -13.336 24.665 1.00 28.91 119 SER A O 1
ATOM 974 N N . ALA A 1 120 ? 35.671 -14.721 26.423 1.00 34.56 120 ALA A N 1
ATOM 975 C CA . ALA A 1 120 ? 34.657 -14.226 27.359 1.00 34.56 120 ALA A CA 1
ATOM 976 C C . ALA A 1 120 ? 34.892 -12.827 27.994 1.00 34.56 120 ALA A C 1
ATOM 978 O O . ALA A 1 120 ? 35.928 -12.210 27.769 1.00 34.56 120 ALA A O 1
ATOM 979 N N . VAL A 1 121 ? 33.941 -12.454 28.884 1.00 32.09 121 VAL A N 1
ATOM 980 C CA . VAL A 1 121 ? 33.834 -11.312 29.844 1.00 32.09 121 VAL A CA 1
ATOM 981 C C . VAL A 1 121 ? 32.891 -10.194 29.344 1.00 32.09 121 VAL A C 1
ATOM 983 O O . VAL A 1 121 ? 33.160 -9.615 28.309 1.00 32.09 121 VAL A O 1
ATOM 986 N N . GLY A 1 122 ? 31.776 -9.773 29.964 1.00 29.98 122 GLY A N 1
ATOM 987 C CA . GLY A 1 122 ? 31.036 -10.112 31.187 1.00 29.98 122 GLY A CA 1
ATOM 988 C C . GLY A 1 122 ? 30.112 -8.928 31.598 1.00 29.98 122 GLY A C 1
ATOM 989 O O . GLY A 1 122 ? 30.613 -7.817 31.734 1.00 29.98 122 GLY A O 1
ATOM 990 N N . SER A 1 123 ? 28.815 -9.200 31.864 1.00 29.72 123 SER A N 1
ATOM 991 C CA . SER A 1 123 ? 27.752 -8.384 32.541 1.00 29.72 123 SER A CA 1
ATOM 992 C C . SER A 1 123 ? 26.889 -7.372 31.739 1.00 29.72 123 SER A C 1
ATOM 994 O O . SER A 1 123 ? 27.400 -6.785 30.789 1.00 29.72 123 SER A O 1
ATOM 996 N N . PRO A 1 124 ? 25.628 -7.066 32.160 1.00 38.94 124 PRO A N 1
ATOM 997 C CA . PRO A 1 124 ? 24.666 -7.805 32.999 1.00 38.94 124 PRO A CA 1
ATOM 998 C C . PRO A 1 124 ? 23.403 -8.285 32.228 1.00 38.94 124 PRO A C 1
ATOM 1000 O O . PRO A 1 124 ? 23.077 -7.808 31.146 1.00 38.94 124 PRO A O 1
ATOM 1003 N N . THR A 1 125 ? 22.708 -9.268 32.807 1.00 39.28 125 THR A N 1
ATOM 1004 C CA . THR A 1 125 ? 21.679 -10.136 32.198 1.00 39.28 125 THR A CA 1
ATOM 1005 C C . THR A 1 125 ? 20.263 -9.529 32.160 1.00 39.28 125 THR A C 1
ATOM 1007 O O . THR A 1 125 ? 19.832 -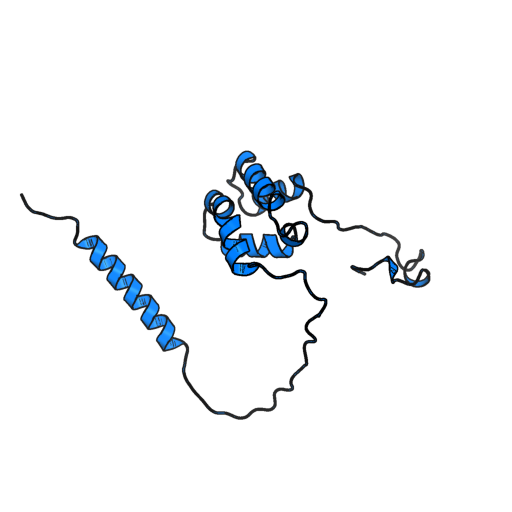8.873 33.106 1.00 39.28 125 THR A O 1
ATOM 1010 N N . GLU A 1 126 ? 19.504 -9.853 31.103 1.00 41.16 126 GLU A N 1
ATOM 1011 C CA . GLU A 1 126 ? 18.116 -9.440 30.781 1.00 41.16 126 GLU A CA 1
ATOM 1012 C C . GLU A 1 126 ? 17.061 -9.642 31.892 1.00 41.16 126 GLU A C 1
ATOM 1014 O O . GLU A 1 126 ? 15.993 -9.031 31.854 1.00 41.16 126 GLU A O 1
ATOM 1019 N N . THR A 1 127 ? 17.341 -10.447 32.920 1.00 39.47 127 THR A N 1
ATOM 1020 C CA . THR A 1 127 ? 16.400 -10.731 34.018 1.00 39.47 127 THR A CA 1
ATOM 1021 C C . THR A 1 127 ? 16.066 -9.493 34.861 1.00 39.47 127 THR A C 1
ATOM 1023 O O . THR A 1 127 ? 14.940 -9.363 35.338 1.00 39.47 127 THR A O 1
ATOM 1026 N N . SER A 1 128 ? 16.996 -8.542 34.996 1.00 40.22 128 SER A N 1
ATOM 1027 C CA . SER A 1 128 ? 16.783 -7.331 35.803 1.00 40.22 128 SER A CA 1
ATOM 1028 C C . SER A 1 128 ? 15.856 -6.308 35.138 1.00 40.22 128 SER A C 1
ATOM 1030 O O . SER A 1 128 ? 15.209 -5.530 35.834 1.00 40.22 128 SER A O 1
ATOM 1032 N N . ILE A 1 129 ? 15.754 -6.321 33.805 1.00 47.94 129 ILE A N 1
ATOM 1033 C CA . ILE A 1 129 ? 14.882 -5.399 33.061 1.00 47.94 129 ILE A CA 1
ATOM 1034 C C . ILE A 1 129 ? 13.430 -5.887 33.122 1.00 47.94 129 ILE A C 1
ATOM 1036 O O . ILE A 1 129 ? 12.517 -5.090 33.312 1.00 47.94 129 ILE A O 1
ATOM 1040 N N . ILE A 1 130 ? 13.212 -7.203 33.044 1.00 49.62 130 ILE A N 1
ATOM 1041 C CA . ILE A 1 130 ? 11.865 -7.791 33.050 1.00 49.62 130 ILE A CA 1
ATOM 1042 C C . ILE A 1 130 ? 11.189 -7.625 34.422 1.00 49.62 130 ILE A C 1
ATOM 1044 O O . ILE A 1 130 ? 10.011 -7.280 34.474 1.00 49.62 130 ILE A O 1
ATOM 1048 N N . GLN A 1 131 ? 11.923 -7.774 35.533 1.00 45.38 131 GLN A N 1
ATOM 1049 C CA . GLN A 1 131 ? 11.351 -7.567 36.874 1.00 45.38 131 GLN A CA 1
ATOM 1050 C C . GLN A 1 131 ? 10.953 -6.105 37.134 1.00 45.38 131 GLN A C 1
ATOM 1052 O O . GLN A 1 131 ? 9.895 -5.861 37.708 1.00 45.38 131 GLN A O 1
ATOM 1057 N N . ALA A 1 132 ? 11.723 -5.132 36.633 1.00 52.28 132 ALA A N 1
ATOM 1058 C CA . ALA A 1 132 ? 11.394 -3.714 36.794 1.00 52.28 132 ALA A CA 1
ATOM 1059 C C . ALA A 1 132 ? 10.100 -3.309 36.057 1.00 52.28 132 ALA A C 1
ATOM 1061 O O . ALA A 1 132 ? 9.358 -2.452 36.535 1.00 52.28 132 ALA A O 1
ATOM 1062 N N . VAL A 1 133 ? 9.803 -3.945 34.917 1.00 54.12 133 VAL A 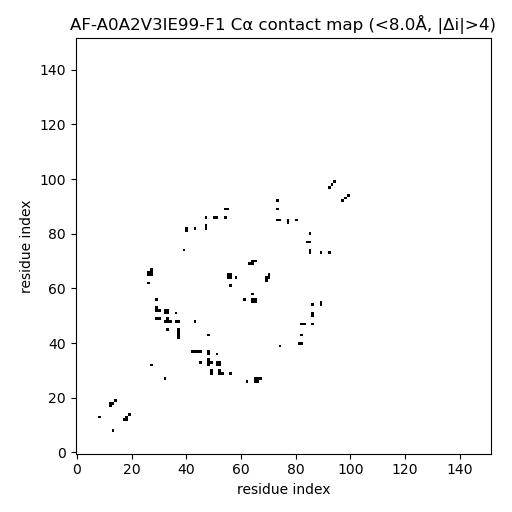N 1
ATOM 1063 C CA . VAL A 1 133 ? 8.585 -3.679 34.130 1.00 54.12 133 VAL A CA 1
ATOM 1064 C C . VAL A 1 133 ? 7.349 -4.352 34.746 1.00 54.12 133 VAL A C 1
ATOM 1066 O O . VAL A 1 133 ? 6.244 -3.807 34.669 1.00 54.12 133 VAL A O 1
ATOM 1069 N N . GLU A 1 134 ? 7.514 -5.513 35.385 1.00 54.44 134 GLU A N 1
ATOM 1070 C CA . GLU A 1 134 ? 6.415 -6.236 36.039 1.00 54.44 134 GLU A CA 1
ATOM 1071 C C . GLU A 1 134 ? 5.964 -5.531 37.335 1.00 54.44 134 GLU A C 1
ATOM 1073 O O . GLU A 1 134 ? 4.763 -5.367 37.576 1.00 54.44 134 GLU A O 1
ATOM 1078 N N . ASP A 1 135 ? 6.912 -5.005 38.117 1.00 50.72 135 ASP A N 1
ATOM 1079 C CA . ASP A 1 135 ? 6.625 -4.294 39.369 1.00 50.72 135 ASP A CA 1
ATOM 1080 C C . ASP A 1 135 ? 5.878 -2.965 39.132 1.00 50.72 135 ASP A C 1
ATOM 1082 O O . ASP A 1 135 ? 4.966 -2.604 39.889 1.00 50.72 135 ASP A O 1
ATOM 1086 N N . GLU A 1 136 ? 6.163 -2.268 38.024 1.00 60.56 136 GLU A N 1
ATOM 1087 C CA . GLU A 1 136 ? 5.468 -1.025 37.662 1.00 60.56 136 GLU A CA 1
ATOM 1088 C C . GLU A 1 136 ? 4.003 -1.270 37.238 1.00 60.56 136 GLU A C 1
ATOM 1090 O O . GLU A 1 136 ? 3.107 -0.456 37.514 1.00 60.56 136 GLU A O 1
ATOM 1095 N N . LYS A 1 137 ? 3.721 -2.424 36.609 1.00 56.25 137 LYS A N 1
ATOM 1096 C CA . LYS A 1 137 ? 2.356 -2.843 36.241 1.00 56.25 137 LYS A CA 1
ATOM 1097 C C . LYS A 1 137 ? 1.520 -3.193 37.473 1.00 56.25 137 LYS A C 1
ATOM 1099 O O . LYS A 1 137 ? 0.354 -2.786 37.546 1.00 56.25 137 LYS A O 1
ATOM 1104 N N . ILE A 1 138 ? 2.109 -3.869 38.462 1.00 57.84 138 ILE A N 1
ATOM 1105 C CA . ILE A 1 138 ? 1.427 -4.251 39.710 1.00 57.84 138 ILE A CA 1
ATOM 1106 C C . ILE A 1 138 ? 1.062 -3.004 40.535 1.00 57.84 138 ILE A C 1
ATOM 1108 O O . ILE A 1 138 ? -0.067 -2.895 41.030 1.00 57.84 138 ILE A O 1
ATOM 1112 N N . GLN A 1 139 ? 1.944 -2.001 40.606 1.00 59.03 139 GLN A N 1
ATOM 1113 C CA . GLN A 1 139 ? 1.660 -0.746 41.316 1.00 59.03 139 GLN A CA 1
ATOM 1114 C C . GLN A 1 139 ? 0.566 0.100 40.646 1.00 59.03 139 GLN A C 1
ATOM 1116 O O . GLN A 1 139 ? -0.295 0.658 41.337 1.00 59.03 139 GLN A O 1
ATOM 1121 N N . LYS A 1 140 ? 0.517 0.147 39.307 1.00 60.69 140 LYS A N 1
ATOM 1122 C CA . LYS A 1 140 ? -0.562 0.833 38.569 1.00 60.69 140 LYS A CA 1
ATOM 1123 C C . LYS A 1 140 ? -1.924 0.140 38.730 1.00 60.69 140 LYS A C 1
ATOM 1125 O O . LYS A 1 140 ? -2.949 0.826 38.761 1.00 60.69 140 LYS A O 1
ATOM 1130 N N . GLN A 1 141 ? -1.960 -1.184 38.899 1.00 56.72 141 GLN A N 1
ATOM 1131 C CA . GLN A 1 141 ? -3.199 -1.932 39.158 1.00 56.72 141 GLN A CA 1
ATOM 1132 C C . GLN A 1 141 ? -3.735 -1.744 40.583 1.00 56.72 141 GLN A C 1
ATOM 1134 O O . GLN A 1 141 ? -4.948 -1.613 40.763 1.00 56.72 141 GLN A O 1
ATOM 1139 N N . GLN A 1 142 ? -2.863 -1.672 41.592 1.00 55.84 142 GLN A N 1
ATOM 1140 C CA . GLN A 1 142 ? -3.285 -1.446 42.980 1.00 55.84 142 GLN A CA 1
ATOM 1141 C C . GLN A 1 142 ? -3.800 -0.016 43.202 1.00 55.84 142 GLN A C 1
ATOM 1143 O O . GLN A 1 142 ? -4.788 0.186 43.909 1.00 55.84 142 GLN A O 1
ATOM 1148 N N . ARG A 1 143 ? -3.227 0.979 42.511 1.00 57.25 143 ARG A N 1
ATOM 1149 C CA . ARG A 1 143 ? -3.671 2.380 42.605 1.00 57.25 143 ARG A CA 1
ATOM 1150 C C . ARG A 1 143 ? -5.072 2.617 42.017 1.00 57.25 143 ARG A C 1
ATOM 1152 O O . ARG A 1 143 ? -5.773 3.511 42.478 1.00 57.25 143 ARG A O 1
ATOM 1159 N N . LYS A 1 144 ? -5.510 1.787 41.057 1.00 56.94 144 LYS A N 1
ATOM 1160 C CA . LYS A 1 144 ? -6.870 1.826 40.482 1.00 56.94 144 LYS A CA 1
ATOM 1161 C C . LYS A 1 144 ? -7.941 1.181 41.375 1.00 56.94 144 LYS A C 1
ATOM 1163 O O . LYS A 1 144 ? -9.101 1.552 41.257 1.00 56.94 144 LYS A O 1
ATOM 1168 N N . LYS A 1 145 ? -7.578 0.260 42.281 1.00 55.09 145 LYS A N 1
ATOM 1169 C CA . LYS A 1 145 ? -8.536 -0.410 43.188 1.00 55.09 145 LYS A CA 1
ATOM 1170 C C . LYS A 1 145 ? -8.910 0.421 44.424 1.00 55.09 145 LYS A C 1
ATOM 1172 O O . LYS A 1 145 ? -9.984 0.218 44.974 1.00 55.09 145 LYS A O 1
ATOM 1177 N N . ASN A 1 146 ? -8.085 1.393 44.819 1.00 54.78 146 ASN A N 1
ATOM 1178 C CA . ASN A 1 146 ? -8.317 2.209 46.022 1.00 54.78 146 ASN A CA 1
ATOM 1179 C C . ASN A 1 146 ? -9.185 3.465 45.800 1.00 54.78 146 ASN A C 1
ATOM 1181 O O . ASN A 1 146 ? -9.317 4.269 46.717 1.00 54.78 146 ASN A O 1
ATOM 1185 N N . ILE A 1 147 ? -9.774 3.657 44.613 1.00 57.44 147 ILE A N 1
ATOM 1186 C CA . ILE A 1 147 ? -10.604 4.842 44.302 1.00 57.44 147 ILE A CA 1
ATOM 1187 C C . ILE A 1 147 ? -12.117 4.531 44.389 1.00 57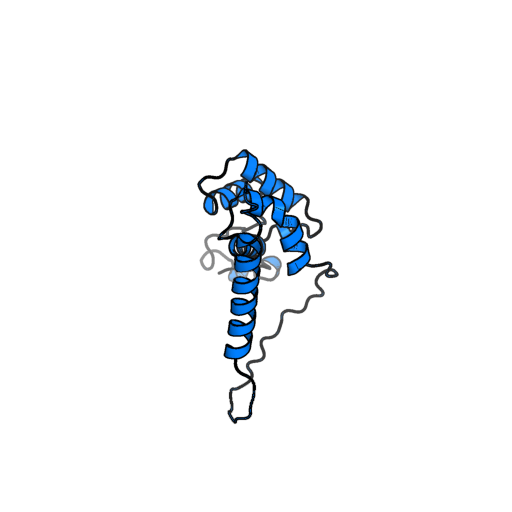.44 147 ILE A C 1
ATOM 1189 O O . ILE A 1 147 ? -12.943 5.436 44.357 1.00 57.44 147 ILE A O 1
ATOM 1193 N N . THR A 1 148 ? -12.513 3.272 44.602 1.00 55.88 148 THR A N 1
ATOM 1194 C CA . THR A 1 148 ? -13.927 2.862 44.697 1.00 55.88 148 THR A CA 1
ATOM 1195 C C . THR A 1 148 ? -14.240 2.165 46.023 1.00 55.88 148 THR A C 1
ATOM 1197 O O . THR A 1 148 ? -14.402 0.950 46.045 1.00 55.88 148 THR A O 1
ATOM 1200 N N . HIS A 1 149 ? -14.295 2.921 47.126 1.00 46.22 149 HIS A N 1
ATOM 1201 C CA . HIS A 1 149 ? -15.286 2.751 48.208 1.00 46.22 149 HIS A CA 1
ATOM 1202 C C . HIS A 1 149 ? -15.078 3.811 49.307 1.00 46.22 149 HIS A C 1
ATOM 1204 O O . HIS A 1 149 ? -14.225 3.673 50.181 1.00 46.22 149 HIS A O 1
ATOM 1210 N N . THR A 1 150 ? -15.888 4.869 49.275 1.00 44.94 150 THR A N 1
ATOM 1211 C CA . THR A 1 150 ? -16.172 5.735 50.432 1.00 44.94 150 THR A CA 1
ATOM 1212 C C . THR A 1 150 ? -17.486 5.235 51.047 1.00 44.94 150 THR A C 1
ATOM 1214 O O . THR A 1 150 ? -18.410 4.960 50.279 1.00 44.94 150 THR A O 1
ATOM 1217 N N . PRO A 1 151 ? -17.588 5.035 52.374 1.00 47.31 151 PRO A N 1
ATOM 1218 C CA . PRO A 1 151 ? -18.755 4.403 52.980 1.00 47.31 151 PRO A CA 1
ATOM 1219 C C . PRO A 1 151 ? -19.857 5.427 53.279 1.00 47.31 151 PRO A C 1
ATOM 1221 O O . PRO A 1 151 ? -19.572 6.526 53.756 1.00 47.31 151 PRO A O 1
ATOM 1224 N N . ALA A 1 152 ? -21.105 5.028 53.044 1.00 43.28 152 ALA A N 1
ATOM 1225 C CA . ALA A 1 152 ? -22.303 5.554 53.691 1.00 43.28 152 ALA A CA 1
ATOM 1226 C C . ALA A 1 152 ? -23.257 4.379 53.925 1.00 43.28 152 ALA A C 1
ATOM 1228 O O . ALA A 1 152 ? -23.375 3.546 52.995 1.00 43.28 152 ALA A O 1
#

InterPro domains:
  IPR027417 P-loop containing nucleoside triphosphate hydrolase [G3DSA:3.40.50.300] (2-27)
  IPR027417 P-loop containing nucleoside triphosphate hydrolase [SSF52540] (1-78)
  IPR057495 Mitochondrial chaperone BCS1-like, ATPase lid domain [PF25426] (31-83)

Secondary structure (DSSP, 8-state):
---S-GGGS-HHHHSTTT-------PPPPHHHHHHHHHHH-TT--HHHHHHHHHHHHT-TTTTGGG-HHHHHHHHHHTTTS-HHHHHHTHHHHHHHHHTT--S----------------------THHHHHHHHHHHHHHHHHHHTTS----

pLDDT: mean 76.72, std 24.71, range [28.11, 98.19]

Mean predicted aligned error: 15.17 Å

Solvent-accessible surface area (backbone atoms only — not comparable to full-atom values): 9952 Å² total; per-residue (Å²): 141,87,75,96,58,69,87,77,54,59,68,84,65,58,35,81,93,69,38,86,78,85,82,86,85,71,81,68,51,59,71,52,42,22,55,52,46,42,69,77,32,75,87,55,53,71,66,57,22,47,51,37,28,50,58,46,68,71,37,89,66,46,70,63,53,48,32,68,69,54,47,49,52,52,49,62,73,36,64,92,51,59,62,68,56,48,50,71,41,46,63,58,51,45,52,74,76,58,45,96,61,74,79,82,74,90,69,82,82,77,82,74,83,75,78,90,74,89,80,88,89,86,90,86,69,73,67,65,60,56,53,59,56,52,54,55,52,53,54,58,54,54,62,64,61,76,76,76,80,82,92,130

Sequence (152 aa):
MTTNHMERLESALIRGGRVDRRFHFDWPSERQLQRLFLTYYKDASEELAAEFARAVFERPEGIEARSIATLQQLFVYFRETPAKDCVVGVDEFFEMHLGTSDPPSRGVPVFSQEKRNGSAVGSPTETSIIQAVEDEKIQKQQRKKNITHTPA

Radius of gyration: 24.27 Å; Cα contacts (8 Å, |Δi|>4): 67; chains: 1; bounding box: 59×32×79 Å

Nearest PDB structures (foldseek):
  6uks-assembly1_A  TM=9.056E-01  e=2.222E-03  Mus musculus
  6u1y-assembly1_C  TM=8.702E-01  e=1.515E-03  Mus musculus
  6uko-assembly1_G  TM=8.541E-01  e=9.256E-04  Mus musculus
  6u1y-assembly1_B  TM=8.693E-01  e=2.347E-03  Mus musculus
  8t5u-assembly1_A  TM=8.868E-01  e=3.442E-03  Mus musculus

Organism: NCBI:txid448386

Foldseek 3Di:
DDDPCPVPDDPVCCDPPNNPDDDDDDQDDLVRQLVVLCVLAVPDDSVLSSLQSVLLCPDPVHRVSRDPVNVVVLCVVCNVPHSNVSSVCSVVSCCVPVNDDDDDPDDDPDPDPDDDDDDDDDDDDPPVVVVVVVVVVVVVVVVVVVPPDDDD